Protein AF-J2L6Q2-F1 (afdb_monomer_lite)

Sequence (57 aa):
MLKWALIFLVISIVAGFFGFSGISAATATIARVLFGIFLVVFLIFLILALMAGQAIF

Radius of gyration: 18.28 Å; chains: 1; bounding box: 32×33×41 Å

Secondary structure (DSSP, 8-state):
-HHHHHHHHHHHHHHHHTTTHHHHHHHHHHHHHHHHHHHHHHHHHHHHHHHHHHHH-

Structure (mmCIF, N/CA/C/O backbone):
data_AF-J2L6Q2-F1
#
_entry.id   AF-J2L6Q2-F1
#
loop_
_atom_site.group_PDB
_atom_site.id
_atom_site.type_symbol
_atom_site.label_atom_id
_atom_site.label_alt_id
_atom_site.label_comp_id
_atom_site.label_asym_id
_atom_site.label_entity_id
_atom_site.label_seq_id
_atom_site.pdbx_PDB_ins_code
_atom_site.Cartn_x
_atom_site.Cartn_y
_atom_site.Cartn_z
_atom_site.occupancy
_atom_site.B_iso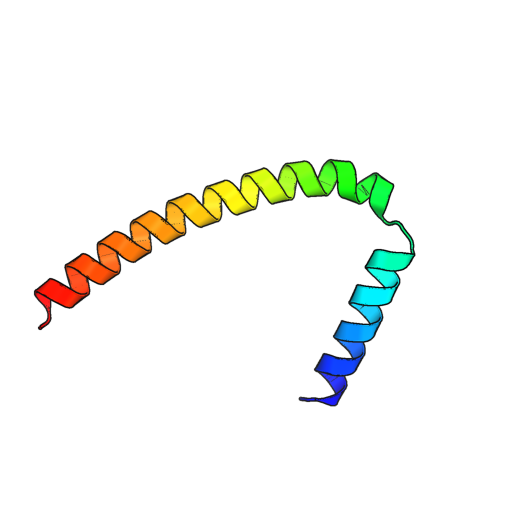_or_equiv
_atom_site.auth_seq_id
_atom_site.auth_comp_id
_atom_site.auth_asym_id
_atom_site.auth_atom_id
_atom_site.pdbx_PDB_model_num
ATOM 1 N N . MET A 1 1 ? -4.639 -23.063 5.881 1.00 63.56 1 MET A N 1
ATOM 2 C CA . MET A 1 1 ? -4.707 -21.836 5.055 1.00 63.56 1 MET A CA 1
ATOM 3 C C . MET A 1 1 ? -6.090 -21.182 5.116 1.00 63.56 1 MET A C 1
ATOM 5 O O . MET A 1 1 ? -6.177 -20.075 5.624 1.00 63.56 1 MET A O 1
ATOM 9 N N . LEU A 1 2 ? -7.177 -21.869 4.731 1.00 77.38 2 LEU A N 1
ATOM 10 C CA . LEU A 1 2 ? -8.548 -21.311 4.715 1.00 77.38 2 LEU A CA 1
ATOM 11 C C . LEU A 1 2 ? -9.039 -20.701 6.046 1.00 77.38 2 LEU A C 1
ATOM 13 O O . LEU A 1 2 ? -9.673 -19.652 6.047 1.00 77.38 2 LEU A O 1
ATOM 17 N N . LYS A 1 3 ? -8.714 -21.333 7.184 1.00 81.12 3 LYS A N 1
ATOM 18 C CA . LYS A 1 3 ? -9.116 -20.857 8.522 1.00 81.12 3 LYS A CA 1
ATOM 19 C C . LYS A 1 3 ? -8.596 -19.448 8.825 1.00 81.12 3 LYS A C 1
ATOM 21 O O . LYS A 1 3 ? -9.320 -18.627 9.368 1.00 81.12 3 LYS A O 1
ATOM 26 N N . TRP A 1 4 ? -7.350 -19.169 8.446 1.00 84.06 4 TRP A N 1
ATOM 27 C CA . TRP A 1 4 ? -6.736 -17.858 8.648 1.00 84.06 4 TRP A CA 1
ATOM 28 C C . TRP A 1 4 ? -7.347 -16.800 7.720 1.00 84.06 4 TRP A C 1
ATOM 30 O O . TRP A 1 4 ? -7.629 -15.701 8.179 1.00 84.06 4 TRP A O 1
ATOM 40 N N . ALA A 1 5 ? -7.644 -17.146 6.462 1.00 82.31 5 ALA A N 1
ATOM 41 C CA . ALA A 1 5 ? -8.307 -16.238 5.520 1.00 82.31 5 ALA A CA 1
ATOM 42 C C . ALA A 1 5 ? -9.708 -15.807 5.997 1.00 82.31 5 ALA A C 1
ATOM 44 O O . ALA A 1 5 ? -10.044 -14.628 5.933 1.00 82.31 5 ALA A O 1
ATOM 45 N N . LEU A 1 6 ? -10.497 -16.740 6.545 1.00 88.62 6 LEU A N 1
ATOM 46 C CA . LEU A 1 6 ? -11.808 -16.443 7.136 1.00 88.62 6 LEU A CA 1
ATOM 47 C C . LEU A 1 6 ? -11.710 -15.536 8.369 1.00 88.62 6 LEU A C 1
ATOM 49 O O . LEU A 1 6 ? -12.513 -14.622 8.520 1.00 88.62 6 LEU A O 1
ATOM 53 N N . ILE A 1 7 ? -10.712 -15.750 9.229 1.00 87.81 7 ILE A N 1
ATOM 54 C CA . ILE A 1 7 ? -10.487 -14.900 10.407 1.00 87.81 7 ILE A CA 1
ATOM 55 C C . ILE A 1 7 ? -10.142 -13.466 9.975 1.00 87.81 7 ILE A C 1
ATOM 57 O O . ILE A 1 7 ? -10.717 -12.513 10.494 1.00 87.81 7 ILE A O 1
ATOM 61 N N . PHE A 1 8 ? -9.267 -13.301 8.981 1.00 79.81 8 PHE A N 1
ATOM 62 C CA . PHE A 1 8 ? -8.915 -11.984 8.442 1.00 79.81 8 PHE A CA 1
ATOM 63 C C . PHE A 1 8 ? -10.088 -11.277 7.755 1.00 79.81 8 PHE A C 1
ATOM 65 O O . PHE A 1 8 ? -10.237 -10.065 7.906 1.00 79.81 8 PHE A O 1
ATOM 72 N N . LEU A 1 9 ? -10.944 -12.026 7.051 1.00 86.94 9 LEU A N 1
ATOM 73 C CA . LEU A 1 9 ? -12.172 -11.504 6.450 1.00 86.94 9 LEU A CA 1
ATOM 74 C C . LEU A 1 9 ? -13.087 -10.889 7.518 1.00 86.94 9 LEU A C 1
ATOM 76 O O . LEU A 1 9 ? -13.537 -9.755 7.373 1.00 86.94 9 LEU A O 1
ATOM 80 N N . VAL A 1 10 ? -13.313 -11.608 8.619 1.00 88.44 10 VAL A N 1
ATOM 81 C CA . VAL A 1 10 ? -14.150 -11.128 9.727 1.00 88.44 10 VAL A CA 1
ATOM 82 C C . VAL A 1 10 ? -13.533 -9.890 10.383 1.00 88.44 10 VAL A C 1
ATOM 84 O O . VAL A 1 10 ? -14.238 -8.913 10.615 1.00 88.44 10 VAL A O 1
ATOM 87 N N . ILE A 1 11 ? -12.215 -9.878 10.608 1.00 81.44 11 ILE A N 1
ATOM 88 C CA . ILE A 1 11 ? -11.507 -8.719 11.177 1.00 81.44 11 ILE A CA 1
ATOM 89 C C . ILE A 1 11 ? -11.640 -7.484 10.274 1.00 81.44 11 ILE A C 1
ATOM 91 O O . ILE A 1 11 ? -11.905 -6.395 10.775 1.00 81.44 11 ILE A O 1
ATOM 95 N N . SER A 1 12 ? -11.497 -7.638 8.954 1.00 73.19 12 SER A N 1
ATOM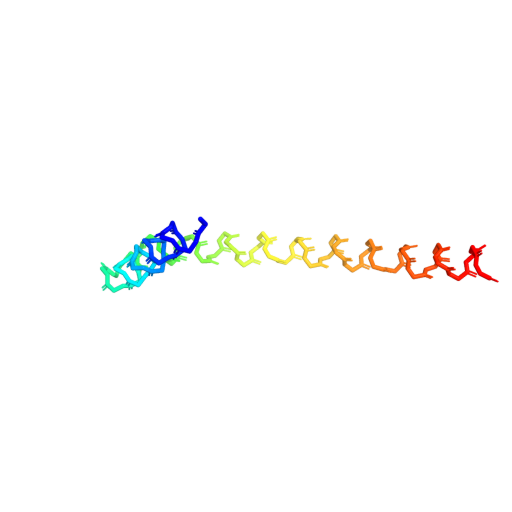 96 C CA . SER A 1 12 ? -11.629 -6.538 7.988 1.00 73.19 12 SER A CA 1
ATOM 97 C C . SER A 1 12 ? -13.039 -5.947 7.966 1.00 73.19 12 SER A C 1
ATOM 99 O O . SER A 1 12 ? -13.182 -4.725 7.923 1.00 73.19 12 SER A O 1
ATOM 101 N N . ILE A 1 13 ? -14.067 -6.796 8.034 1.00 82.25 13 ILE A N 1
ATOM 102 C CA . ILE A 1 13 ? -15.468 -6.363 8.090 1.00 82.25 13 ILE A CA 1
ATOM 103 C C . ILE A 1 13 ? -15.730 -5.607 9.392 1.00 82.25 13 ILE A C 1
ATOM 105 O O . ILE A 1 13 ? -16.275 -4.508 9.360 1.00 82.25 13 ILE A O 1
ATOM 109 N N . VAL A 1 14 ? -15.294 -6.156 10.528 1.00 81.69 14 VAL A N 1
ATOM 110 C CA . VAL A 1 14 ? -15.455 -5.532 11.847 1.00 81.69 14 VAL A CA 1
ATOM 111 C C . VAL A 1 14 ? -14.717 -4.192 11.904 1.00 81.69 14 VAL A C 1
ATOM 113 O O . VAL A 1 14 ? -15.295 -3.198 12.330 1.00 81.69 14 VAL A O 1
ATOM 116 N N . ALA A 1 15 ? -13.489 -4.113 11.393 1.00 71.12 15 ALA A N 1
ATOM 117 C CA . ALA A 1 15 ? -12.744 -2.860 11.310 1.00 71.12 15 ALA A CA 1
ATOM 118 C C . ALA A 1 15 ? -13.440 -1.818 10.414 1.00 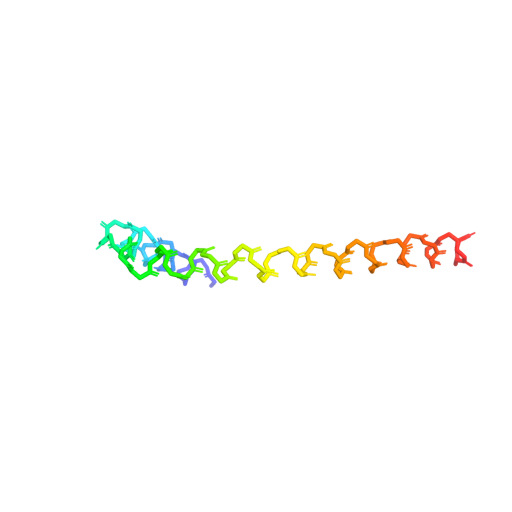71.12 15 ALA A C 1
ATOM 120 O O . ALA A 1 15 ? -13.541 -0.651 10.786 1.00 71.12 15 ALA A O 1
ATOM 121 N N . GLY A 1 16 ? -13.978 -2.227 9.261 1.00 63.78 16 GLY A N 1
ATOM 122 C CA . GLY A 1 16 ? -14.779 -1.344 8.410 1.00 63.78 16 GLY A CA 1
ATOM 123 C C . GLY A 1 16 ? -16.061 -0.857 9.096 1.00 63.78 16 GLY A C 1
ATOM 124 O O . GLY A 1 16 ? -16.438 0.302 8.944 1.00 63.78 16 GLY A O 1
ATOM 125 N N . PHE A 1 17 ? -16.697 -1.719 9.894 1.00 72.00 17 PHE A N 1
ATOM 126 C CA . PHE A 1 17 ? -17.965 -1.445 10.574 1.00 72.00 17 PHE A CA 1
ATOM 127 C C . PHE A 1 17 ? -17.818 -0.553 11.81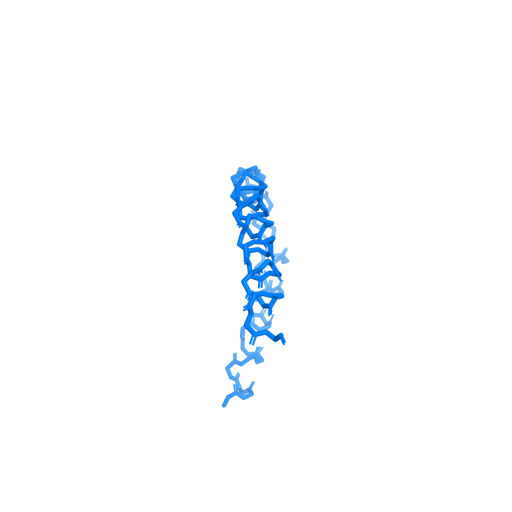2 1.00 72.00 17 PHE A C 1
ATOM 129 O O . PHE A 1 17 ? -18.651 0.318 12.040 1.00 72.00 17 PHE A O 1
ATOM 136 N N . PHE A 1 18 ? -16.738 -0.709 12.585 1.00 70.19 18 PHE A N 1
ATOM 137 C CA . PHE A 1 18 ? -16.445 0.124 13.760 1.00 70.19 18 PHE A CA 1
ATOM 138 C C . PHE A 1 18 ? -16.123 1.580 13.425 1.00 70.19 18 PHE A C 1
ATOM 140 O O . PHE A 1 18 ? -15.842 2.371 14.322 1.00 70.19 18 PHE A O 1
ATOM 147 N N . GLY A 1 19 ? -16.186 1.959 12.149 1.00 61.00 19 GLY A N 1
ATOM 148 C CA . GLY A 1 19 ? -16.097 3.354 11.781 1.00 61.00 19 GLY A CA 1
ATOM 149 C C . GLY A 1 19 ? -14.768 3.955 12.221 1.00 61.00 19 GLY A C 1
ATOM 150 O O . GLY A 1 19 ? -14.710 5.116 12.630 1.00 61.00 19 GLY A O 1
ATOM 151 N N . PHE A 1 20 ? -13.671 3.205 12.043 1.00 55.97 20 PHE A N 1
ATOM 152 C CA . PHE A 1 20 ? -12.337 3.804 12.011 1.00 55.97 20 PHE A CA 1
ATOM 153 C C . PHE A 1 20 ? -12.251 4.955 10.982 1.00 55.97 20 PHE A C 1
ATOM 155 O O . PHE A 1 20 ? -11.222 5.609 10.930 1.00 55.97 20 PHE A O 1
ATOM 162 N N . SER A 1 21 ? -13.316 5.253 10.218 1.00 57.66 21 SER A N 1
ATOM 163 C CA . SER A 1 21 ? -13.752 6.538 9.640 1.00 57.66 21 SER A CA 1
ATOM 164 C C . SER A 1 21 ? -12.950 7.781 10.044 1.00 57.66 21 SER A C 1
ATOM 166 O O . SER A 1 21 ? -12.415 8.451 9.164 1.00 57.66 21 SER A O 1
ATOM 168 N N . GLY A 1 22 ? -12.837 8.090 11.344 1.00 54.97 22 GLY A N 1
ATOM 169 C CA . GLY A 1 22 ? -12.158 9.300 11.835 1.00 54.97 22 GLY A CA 1
ATOM 170 C C . GLY A 1 22 ? -10.638 9.301 11.627 1.00 54.97 22 GLY A C 1
ATOM 171 O O . GLY A 1 22 ? -10.067 10.313 11.233 1.00 54.97 22 GLY A O 1
ATOM 172 N N . ILE A 1 23 ? -9.990 8.147 11.804 1.00 56.69 23 ILE A N 1
ATOM 173 C CA . ILE A 1 23 ? -8.572 7.940 11.467 1.00 56.69 23 ILE A CA 1
ATOM 174 C C . ILE A 1 23 ? -8.445 7.645 9.968 1.00 56.69 23 ILE A C 1
ATOM 176 O O . ILE A 1 23 ? -7.521 8.120 9.317 1.00 56.69 23 ILE A O 1
ATOM 180 N N . SER A 1 24 ? -9.433 6.959 9.388 1.00 60.00 24 SER A N 1
ATOM 181 C CA . SER A 1 24 ? -9.504 6.625 7.969 1.00 60.00 24 SER A CA 1
ATOM 182 C C . SER A 1 24 ? -9.511 7.861 7.086 1.00 60.00 24 SER A C 1
ATOM 184 O O . SER A 1 24 ? -9.022 7.769 5.979 1.00 60.00 24 SER A O 1
ATOM 186 N N . ALA A 1 25 ? -10.006 9.018 7.533 1.00 63.84 25 ALA A N 1
ATOM 187 C CA . ALA A 1 25 ? -9.956 10.241 6.734 1.00 63.84 25 ALA A CA 1
ATOM 188 C C . ALA A 1 25 ? -8.507 10.741 6.559 1.00 63.84 25 ALA A C 1
ATOM 190 O O . ALA A 1 25 ? -8.073 11.057 5.446 1.00 63.84 25 ALA A O 1
ATOM 191 N N . ALA A 1 26 ? -7.729 10.737 7.646 1.00 69.00 26 ALA A N 1
ATOM 192 C CA . ALA A 1 26 ? -6.306 11.067 7.615 1.00 69.00 26 ALA A CA 1
ATOM 193 C C . ALA A 1 26 ? -5.500 9.979 6.882 1.00 69.00 26 ALA A C 1
ATOM 195 O O . ALA A 1 26 ? -4.700 10.272 5.992 1.00 69.00 26 ALA A O 1
ATOM 196 N N . THR A 1 27 ? -5.767 8.707 7.183 1.00 70.50 27 THR A N 1
ATOM 197 C CA . THR A 1 27 ? -5.095 7.566 6.552 1.00 70.50 27 THR A CA 1
ATOM 198 C C . THR A 1 27 ? -5.484 7.398 5.083 1.00 70.50 27 THR A C 1
ATOM 200 O O . THR A 1 27 ? -4.635 7.011 4.295 1.00 70.50 27 THR A O 1
ATOM 203 N N . ALA A 1 28 ? -6.703 7.741 4.661 1.00 73.19 28 ALA A N 1
ATOM 204 C CA . ALA A 1 28 ? -7.141 7.681 3.262 1.00 73.19 28 ALA A CA 1
ATOM 205 C C . ALA A 1 28 ? -6.394 8.695 2.402 1.00 73.19 28 ALA A C 1
ATOM 207 O O . ALA A 1 28 ? -6.093 8.411 1.245 1.00 73.19 28 ALA A O 1
ATOM 208 N N . THR A 1 29 ? -6.057 9.856 2.962 1.00 76.31 29 THR A N 1
ATOM 209 C CA . THR A 1 29 ? -5.222 10.843 2.271 1.00 76.31 29 THR A CA 1
ATOM 210 C C . THR A 1 29 ? -3.819 10.282 2.045 1.00 76.31 29 THR A C 1
ATOM 212 O O . THR A 1 29 ? -3.334 10.277 0.915 1.00 76.31 29 THR A O 1
ATOM 215 N N . ILE A 1 30 ? -3.207 9.709 3.085 1.00 78.19 30 ILE A N 1
ATOM 216 C CA . ILE A 1 30 ? -1.885 9.070 2.996 1.00 78.19 30 ILE A CA 1
ATOM 217 C C . ILE A 1 30 ? -1.917 7.864 2.041 1.00 78.19 30 ILE A C 1
ATOM 219 O O . ILE A 1 30 ? -1.034 7.718 1.199 1.00 78.19 30 ILE A O 1
ATOM 223 N N . ALA A 1 31 ? -2.961 7.037 2.106 1.00 79.25 31 ALA A N 1
ATOM 224 C CA . ALA A 1 31 ? -3.141 5.870 1.249 1.00 79.25 31 ALA A CA 1
ATOM 225 C C . ALA A 1 31 ? -3.291 6.252 -0.229 1.00 79.25 31 ALA A C 1
ATOM 227 O O . ALA A 1 31 ? -2.713 5.585 -1.079 1.00 79.25 31 ALA A O 1
ATOM 228 N N . ARG A 1 32 ? -4.006 7.340 -0.553 1.00 71.00 32 ARG A N 1
ATOM 229 C CA . ARG A 1 32 ? -4.115 7.852 -1.931 1.00 71.00 32 ARG A CA 1
ATOM 230 C C . ARG A 1 32 ? -2.764 8.291 -2.487 1.00 71.00 32 ARG A C 1
ATOM 232 O O . ARG A 1 32 ? -2.461 7.983 -3.636 1.00 71.00 32 ARG A O 1
ATOM 239 N N . VAL A 1 33 ? -1.947 8.965 -1.677 1.00 79.81 33 VAL A N 1
ATOM 240 C CA . VAL A 1 33 ? -0.590 9.376 -2.073 1.00 79.81 33 VAL A CA 1
ATOM 241 C C . VAL A 1 33 ? 0.296 8.151 -2.303 1.00 79.81 33 VAL A C 1
ATOM 243 O O . VAL A 1 33 ? 0.929 8.041 -3.351 1.00 79.81 33 VAL A O 1
ATOM 246 N N . LEU A 1 34 ? 0.292 7.192 -1.371 1.00 81.25 34 LEU A N 1
ATOM 247 C CA . LEU A 1 34 ? 1.080 5.962 -1.488 1.00 81.25 34 LEU A CA 1
ATOM 248 C C . LEU A 1 34 ? 0.649 5.112 -2.697 1.00 81.25 34 LEU A C 1
ATOM 250 O O . LEU A 1 34 ? 1.496 4.589 -3.415 1.00 81.25 34 LEU A O 1
ATOM 254 N N . PHE A 1 35 ? -0.660 5.013 -2.946 1.00 75.69 35 PHE A N 1
ATOM 255 C CA . PHE A 1 35 ? -1.228 4.307 -4.096 1.00 75.69 35 PHE A CA 1
ATOM 256 C C . PHE A 1 35 ? -0.857 4.983 -5.419 1.00 75.69 35 PHE A C 1
ATOM 258 O O . PHE A 1 35 ? -0.532 4.298 -6.385 1.00 75.69 35 PHE A O 1
ATOM 265 N N . GLY A 1 36 ? -0.834 6.320 -5.454 1.00 81.31 36 GLY A N 1
ATOM 266 C CA . GLY A 1 36 ? -0.345 7.083 -6.602 1.00 81.31 36 GLY A CA 1
ATOM 267 C C . GLY A 1 36 ? 1.130 6.805 -6.902 1.00 81.31 36 GLY A C 1
ATOM 268 O O . GLY A 1 36 ? 1.476 6.501 -8.040 1.00 81.31 36 GLY A O 1
ATOM 269 N N . ILE A 1 37 ? 1.992 6.830 -5.879 1.00 88.62 37 ILE A N 1
ATOM 270 C CA . ILE A 1 37 ? 3.423 6.506 -6.021 1.00 88.62 37 ILE A CA 1
ATOM 271 C C . ILE A 1 37 ? 3.604 5.064 -6.505 1.00 88.62 37 ILE A C 1
ATOM 273 O O . ILE A 1 37 ? 4.362 4.819 -7.443 1.00 88.62 37 ILE A O 1
ATOM 277 N N . PHE A 1 38 ? 2.878 4.116 -5.907 1.00 87.50 38 PHE A N 1
ATOM 278 C CA . PHE A 1 38 ? 2.895 2.718 -6.326 1.00 87.50 38 PHE A CA 1
ATOM 279 C C . PHE A 1 38 ? 2.496 2.562 -7.796 1.00 87.50 38 PHE A C 1
ATOM 281 O O . PHE A 1 38 ? 3.183 1.859 -8.528 1.00 87.50 38 PHE A O 1
ATOM 288 N N . LEU A 1 39 ? 1.439 3.243 -8.249 1.00 87.31 39 LEU A N 1
ATOM 289 C CA . LEU A 1 39 ? 0.998 3.202 -9.645 1.00 87.31 39 LEU A CA 1
ATOM 290 C C . LEU A 1 39 ? 2.063 3.720 -10.613 1.00 87.31 39 LEU A C 1
ATOM 292 O O . LEU A 1 39 ? 2.284 3.106 -11.653 1.00 87.31 39 LEU A O 1
ATOM 296 N N . VAL A 1 40 ? 2.735 4.823 -10.275 1.00 92.69 40 VAL A N 1
ATOM 297 C CA . VAL A 1 40 ? 3.811 5.384 -11.107 1.00 92.69 40 VAL A CA 1
ATOM 298 C C . VAL A 1 40 ? 4.973 4.399 -11.215 1.00 92.69 40 VAL A C 1
ATOM 300 O O . VAL A 1 40 ? 5.416 4.091 -12.320 1.00 92.69 40 VAL A O 1
ATOM 303 N N . VAL A 1 41 ? 5.433 3.855 -10.086 1.00 91.44 41 VAL A N 1
ATOM 304 C CA . VAL A 1 41 ? 6.511 2.856 -10.069 1.00 91.44 41 VAL A CA 1
ATOM 305 C C . VAL A 1 41 ? 6.091 1.597 -10.828 1.00 91.44 41 VAL A C 1
ATOM 307 O O . VAL A 1 41 ? 6.849 1.107 -11.658 1.00 91.44 41 VAL A O 1
ATOM 310 N N . PHE A 1 42 ? 4.873 1.103 -10.608 1.00 90.19 42 PHE A N 1
ATOM 311 C CA . PHE A 1 42 ? 4.333 -0.060 -11.306 1.00 90.19 42 PHE A CA 1
ATOM 312 C C . PHE A 1 42 ? 4.282 0.155 -12.819 1.00 90.19 42 PHE A C 1
ATOM 314 O O . PHE A 1 42 ? 4.696 -0.729 -13.558 1.00 90.19 42 PHE A O 1
ATOM 321 N N . LEU A 1 43 ? 3.843 1.324 -13.294 1.00 91.25 43 LEU A N 1
ATOM 322 C CA . LEU A 1 43 ? 3.830 1.649 -14.723 1.00 91.25 43 LEU A CA 1
ATOM 323 C C . LEU A 1 43 ? 5.239 1.693 -15.317 1.00 91.25 43 LEU A C 1
ATOM 325 O O . LEU A 1 43 ? 5.452 1.153 -16.399 1.00 91.25 43 LEU A O 1
ATOM 329 N N . ILE A 1 44 ? 6.209 2.275 -14.606 1.00 93.25 44 ILE A N 1
ATOM 330 C CA . ILE A 1 44 ? 7.613 2.274 -15.038 1.00 93.25 44 ILE A CA 1
ATOM 331 C C . ILE A 1 44 ? 8.116 0.834 -15.168 1.00 93.25 44 ILE A C 1
ATOM 333 O O . ILE A 1 44 ? 8.634 0.453 -16.215 1.00 93.25 44 ILE A O 1
ATOM 337 N N . PHE A 1 45 ? 7.914 0.012 -14.138 1.00 90.06 45 PHE A N 1
ATOM 338 C CA . PHE A 1 45 ? 8.309 -1.394 -14.162 1.00 90.06 45 PHE A CA 1
ATOM 339 C C . PHE A 1 45 ? 7.564 -2.200 -15.227 1.00 90.06 45 PHE A C 1
ATOM 341 O O . PHE A 1 45 ? 8.167 -3.072 -15.837 1.00 90.06 45 PHE A O 1
ATO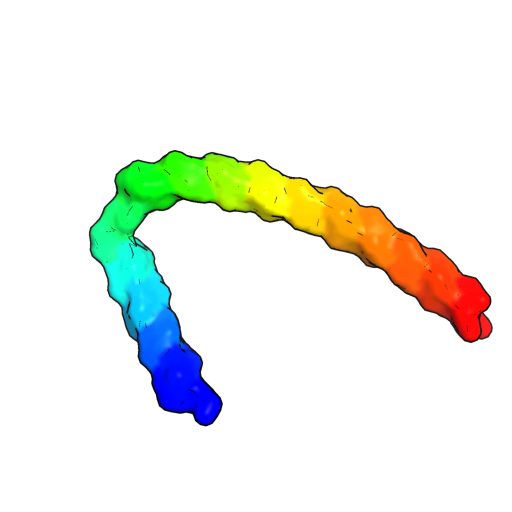M 348 N N . LEU A 1 46 ? 6.290 -1.908 -15.485 1.00 89.50 46 LEU A N 1
ATOM 349 C CA . LEU A 1 46 ? 5.494 -2.572 -16.513 1.00 89.50 46 LEU A CA 1
ATOM 350 C C . LEU A 1 46 ? 6.028 -2.262 -17.911 1.00 89.50 46 LEU A C 1
ATOM 352 O O . LEU A 1 46 ? 6.176 -3.174 -18.718 1.00 89.50 46 LEU A O 1
ATOM 356 N N . ILE A 1 47 ? 6.357 -0.999 -18.188 1.00 90.00 47 ILE A N 1
ATOM 357 C CA . ILE A 1 47 ? 6.963 -0.587 -19.459 1.00 90.00 47 ILE A CA 1
ATOM 358 C C . ILE A 1 47 ? 8.337 -1.240 -19.613 1.00 90.00 47 ILE A C 1
ATOM 360 O O . ILE A 1 47 ? 8.614 -1.832 -20.652 1.00 90.00 47 ILE A O 1
ATOM 364 N N . LEU A 1 48 ? 9.170 -1.209 -18.568 1.00 88.56 48 LEU A N 1
ATOM 365 C CA . LEU A 1 48 ? 10.479 -1.865 -18.574 1.00 88.56 48 LEU A CA 1
ATOM 366 C C . LEU A 1 48 ? 10.363 -3.379 -18.777 1.00 88.56 48 LEU A C 1
ATOM 368 O O . LEU A 1 48 ? 11.120 -3.937 -19.560 1.00 88.56 48 LEU A O 1
ATOM 372 N N . ALA A 1 49 ? 9.415 -4.042 -18.115 1.00 86.69 49 ALA A N 1
ATOM 373 C CA . ALA A 1 49 ? 9.178 -5.475 -18.255 1.00 86.69 49 ALA A CA 1
ATOM 374 C C . ALA A 1 49 ? 8.634 -5.833 -19.642 1.00 86.69 49 ALA A C 1
ATOM 376 O O . ALA A 1 49 ? 9.034 -6.848 -20.202 1.00 86.69 49 ALA A O 1
ATOM 377 N N . LEU A 1 50 ? 7.765 -5.001 -20.220 1.00 84.44 50 LEU A N 1
ATOM 378 C CA . LEU A 1 50 ? 7.255 -5.193 -21.576 1.00 84.44 50 LEU A CA 1
ATOM 379 C C . LEU A 1 50 ? 8.371 -5.014 -22.614 1.00 84.44 50 LEU A C 1
ATOM 381 O O . LEU A 1 50 ? 8.519 -5.849 -23.502 1.00 84.44 50 LEU A O 1
ATOM 385 N N . MET A 1 51 ? 9.194 -3.972 -22.471 1.00 83.94 51 MET A N 1
ATOM 386 C CA . MET A 1 51 ? 10.365 -3.740 -23.322 1.00 83.94 51 MET A CA 1
ATOM 387 C C . MET A 1 51 ? 11.414 -4.847 -23.168 1.00 83.94 51 MET A C 1
ATOM 389 O O . MET A 1 51 ? 11.946 -5.325 -24.164 1.00 83.94 51 MET A O 1
ATOM 393 N N . ALA A 1 52 ? 11.690 -5.288 -21.938 1.00 77.25 52 ALA A N 1
ATOM 394 C CA . ALA A 1 52 ? 12.601 -6.396 -21.673 1.00 77.25 52 ALA A CA 1
ATOM 395 C C . ALA A 1 52 ? 12.055 -7.709 -22.242 1.00 77.25 52 ALA A C 1
ATOM 397 O O . ALA A 1 52 ? 12.795 -8.439 -22.884 1.00 77.25 52 ALA A O 1
ATOM 398 N N . GLY A 1 53 ? 10.758 -7.988 -22.089 1.00 70.38 53 GLY A N 1
ATOM 399 C CA . GLY A 1 53 ? 10.116 -9.154 -22.694 1.00 70.38 53 GLY A CA 1
ATOM 400 C C . GLY A 1 53 ? 10.266 -9.165 -24.215 1.00 70.38 53 GLY A C 1
ATOM 401 O O . GLY A 1 53 ? 10.672 -10.172 -24.775 1.00 70.38 53 GLY A O 1
ATOM 402 N N . GLN A 1 54 ? 10.035 -8.034 -24.885 1.00 64.75 54 GLN A N 1
ATOM 403 C CA . GLN A 1 54 ? 10.241 -7.899 -26.334 1.00 64.75 54 GLN A CA 1
ATOM 404 C C . GLN A 1 54 ? 11.711 -7.996 -26.777 1.00 64.75 54 GLN A C 1
ATOM 406 O O . GLN A 1 54 ? 11.959 -8.248 -27.945 1.00 64.75 54 GLN A O 1
ATOM 411 N N . ALA A 1 55 ? 12.681 -7.781 -25.884 1.00 59.38 55 ALA A N 1
ATOM 412 C CA . ALA A 1 55 ? 14.102 -7.948 -26.196 1.00 59.38 55 ALA A CA 1
ATOM 413 C C . ALA A 1 55 ? 14.600 -9.394 -26.002 1.00 59.38 55 ALA A C 1
ATOM 415 O O . ALA A 1 55 ? 15.701 -9.718 -26.445 1.00 59.38 55 ALA A O 1
ATOM 416 N N . ILE A 1 56 ? 13.831 -10.239 -25.304 1.00 58.97 56 ILE A N 1
ATOM 417 C CA . ILE A 1 56 ? 14.208 -11.622 -24.963 1.00 58.97 56 ILE A CA 1
ATOM 418 C C . ILE A 1 56 ? 13.522 -12.651 -25.890 1.00 58.97 56 ILE A C 1
ATOM 420 O O . ILE A 1 56 ? 14.011 -13.776 -25.996 1.00 58.97 56 ILE A O 1
ATOM 424 N N . PHE A 1 57 ? 12.429 -12.279 -26.569 1.00 49.12 57 PHE A N 1
ATOM 425 C CA . PHE A 1 57 ? 11.735 -13.088 -27.586 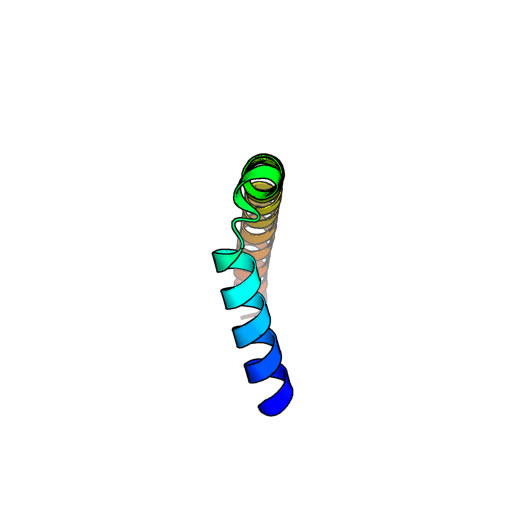1.00 49.12 57 PHE A CA 1
ATOM 426 C C . PHE A 1 57 ? 12.032 -12.586 -28.999 1.00 49.12 57 PHE A C 1
ATOM 428 O O . PHE A 1 57 ? 12.153 -13.445 -29.900 1.00 49.12 57 PHE A O 1
#

pLDDT: mean 76.78, std 11.59, range [49.12, 93.25]

Foldseek 3Di:
DVVVVVVVVVVVVVVVVVCPVVVCVVVVVVVVVVVVVVVVVVVVVVVVVVVVVVVVD